Protein AF-A0A7V9UNS3-F1 (afdb_monomer_lite)

Structure (mmCIF, N/CA/C/O backbone):
data_AF-A0A7V9UNS3-F1
#
_entry.id   AF-A0A7V9UNS3-F1
#
loop_
_atom_site.group_PDB
_atom_site.id
_atom_site.type_symbol
_atom_site.label_atom_id
_atom_site.label_alt_id
_atom_site.label_comp_id
_atom_site.label_asym_id
_atom_site.label_entity_id
_atom_site.label_seq_id
_atom_site.pdbx_PDB_ins_code
_atom_site.Cartn_x
_atom_site.Cartn_y
_atom_site.Cartn_z
_atom_site.occupancy
_atom_site.B_iso_or_equiv
_atom_site.auth_seq_id
_atom_site.auth_comp_id
_atom_site.auth_asym_id
_atom_site.auth_atom_id
_atom_site.pdbx_PDB_model_num
ATOM 1 N N . MET A 1 1 ? -9.940 5.544 26.053 1.00 38.97 1 MET A N 1
ATOM 2 C CA . MET A 1 1 ? -8.760 5.375 25.172 1.00 38.97 1 MET A CA 1
ATOM 3 C C . MET A 1 1 ? -9.009 6.162 23.891 1.00 38.97 1 MET A C 1
ATOM 5 O O . MET A 1 1 ? -10.017 5.920 23.244 1.00 38.97 1 MET A O 1
ATOM 9 N N . LYS A 1 2 ? -8.180 7.160 23.563 1.00 39.47 2 LYS A N 1
ATOM 10 C CA . LYS A 1 2 ? -8.359 7.991 22.358 1.00 39.47 2 LYS A CA 1
ATOM 11 C C . LYS A 1 2 ? -7.795 7.195 21.177 1.00 39.47 2 LYS A C 1
ATOM 13 O O . LYS A 1 2 ? -6.581 7.024 21.101 1.00 39.47 2 LYS A O 1
ATOM 18 N N . ALA A 1 3 ? -8.657 6.635 20.326 1.00 51.41 3 ALA A N 1
ATOM 19 C CA . ALA A 1 3 ? -8.212 5.944 19.119 1.00 51.41 3 ALA A CA 1
ATOM 20 C C . ALA A 1 3 ? -7.335 6.914 18.314 1.00 51.41 3 ALA A C 1
ATOM 22 O O . ALA A 1 3 ? -7.785 8.001 17.944 1.00 51.41 3 ALA A O 1
ATOM 23 N N . ARG A 1 4 ? -6.055 6.575 18.120 1.00 58.66 4 ARG A N 1
ATOM 24 C CA . ARG A 1 4 ? -5.181 7.354 17.239 1.00 58.66 4 ARG A CA 1
ATOM 25 C C . ARG A 1 4 ? -5.798 7.255 15.848 1.00 58.66 4 ARG A C 1
ATOM 27 O O . ARG A 1 4 ? -5.932 6.158 15.324 1.00 58.66 4 ARG A O 1
ATOM 34 N N . LYS A 1 5 ? -6.241 8.381 15.286 1.00 63.72 5 LYS A N 1
ATOM 35 C CA . LYS A 1 5 ? -6.710 8.418 13.900 1.00 63.72 5 LYS A CA 1
ATOM 36 C C . LYS A 1 5 ? -5.493 8.144 13.020 1.00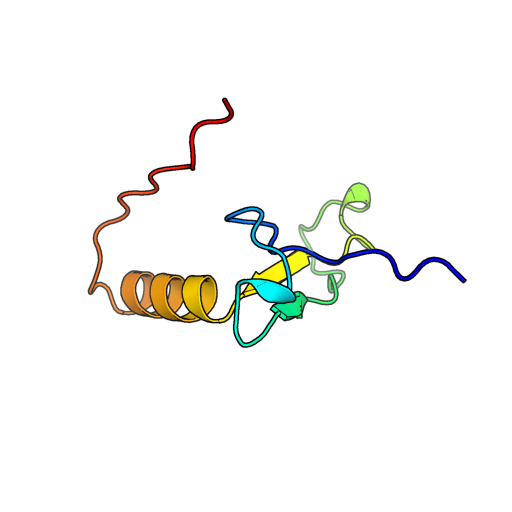 63.72 5 LYS A C 1
ATOM 38 O O . LYS A 1 5 ? -4.581 8.964 12.971 1.00 63.72 5 LYS A O 1
ATOM 43 N N . TYR A 1 6 ? -5.442 6.967 12.409 1.00 69.94 6 TYR A N 1
ATOM 44 C CA . TYR A 1 6 ? -4.402 6.623 11.448 1.00 69.94 6 TYR A CA 1
ATOM 45 C C . TYR A 1 6 ? -4.827 7.158 10.077 1.00 69.94 6 TYR A C 1
ATOM 47 O O . TYR A 1 6 ? -5.963 6.949 9.650 1.00 69.94 6 TYR A O 1
ATOM 55 N N . GLY A 1 7 ? -3.934 7.901 9.428 1.00 79.88 7 GLY A N 1
ATOM 56 C CA . GLY A 1 7 ? -4.137 8.464 8.096 1.00 79.88 7 GLY A CA 1
ATOM 57 C C . GLY A 1 7 ? -3.084 7.947 7.126 1.00 79.88 7 GLY A C 1
ATOM 58 O O . GLY A 1 7 ? -1.999 7.532 7.538 1.00 79.88 7 GLY A O 1
ATOM 59 N N . CYS A 1 8 ? -3.407 7.964 5.838 1.00 83.25 8 CYS A N 1
ATOM 60 C CA . CYS A 1 8 ? -2.485 7.625 4.769 1.00 83.25 8 CYS A CA 1
ATOM 61 C C . CYS A 1 8 ? -1.248 8.533 4.818 1.00 83.25 8 CYS A C 1
ATOM 63 O O . CYS A 1 8 ? -1.363 9.754 4.789 1.00 83.25 8 CYS A O 1
ATOM 65 N N . SER A 1 9 ? -0.054 7.944 4.832 1.00 82.88 9 SER A N 1
ATOM 66 C CA . SER A 1 9 ? 1.216 8.675 4.892 1.00 82.88 9 SER A CA 1
ATOM 67 C C . SER A 1 9 ? 1.581 9.402 3.589 1.00 82.88 9 SER A C 1
ATOM 69 O O . SER A 1 9 ? 2.508 10.200 3.596 1.00 82.88 9 SER A O 1
ATOM 71 N N . PHE A 1 10 ? 0.876 9.134 2.485 1.00 78.88 10 PHE A N 1
ATOM 72 C CA . PHE A 1 10 ? 1.141 9.739 1.175 1.00 78.88 10 PHE A CA 1
ATOM 73 C C . PHE A 1 10 ? 0.242 10.947 0.899 1.00 78.88 10 PHE A C 1
ATOM 75 O O . PHE A 1 10 ? 0.734 12.006 0.532 1.00 78.88 10 PHE A O 1
ATOM 82 N N . TYR A 1 11 ? -1.073 10.788 1.086 1.00 77.81 11 TYR A N 1
ATOM 83 C CA . TYR A 1 11 ? -2.058 11.841 0.809 1.00 77.81 11 TYR A CA 1
ATOM 84 C C . TYR A 1 11 ? -2.632 12.502 2.065 1.00 77.81 11 TYR A C 1
ATOM 86 O O . TYR A 1 11 ? -3.472 13.384 1.946 1.00 77.81 11 TYR A O 1
ATOM 94 N N . GLY A 1 12 ? -2.261 12.052 3.267 1.00 79.31 12 GLY A N 1
ATOM 95 C CA . GLY A 1 12 ? -2.804 12.575 4.527 1.00 79.31 12 GLY A CA 1
ATOM 96 C C . GLY A 1 12 ? -4.253 12.170 4.827 1.00 79.31 12 GLY A C 1
ATOM 97 O O . GLY A 1 12 ? -4.738 12.447 5.920 1.00 79.31 12 GLY A O 1
ATOM 98 N N . ARG A 1 13 ? -4.937 11.481 3.901 1.00 82.31 13 ARG A N 1
ATOM 99 C CA . ARG A 1 13 ? -6.349 11.104 4.049 1.00 82.31 13 ARG A CA 1
ATOM 100 C C . ARG A 1 13 ? -6.587 10.180 5.235 1.00 82.31 13 ARG A C 1
ATOM 102 O O . ARG A 1 13 ? -5.857 9.206 5.439 1.00 82.31 13 ARG A O 1
ATOM 109 N N . SER A 1 14 ? -7.629 10.469 5.999 1.00 80.88 14 SER A N 1
ATOM 110 C CA . SER A 1 14 ? -8.046 9.670 7.148 1.00 80.88 14 SER A CA 1
ATOM 111 C C . SER A 1 14 ? -8.839 8.429 6.727 1.00 80.88 14 SER A C 1
ATOM 113 O O . SER A 1 14 ? -9.380 8.371 5.627 1.00 80.88 14 SER A O 1
ATOM 115 N N . GLN A 1 15 ? -8.960 7.438 7.617 1.00 76.81 15 GLN A N 1
ATOM 116 C CA . GLN A 1 15 ? -9.755 6.224 7.363 1.00 76.81 15 GLN A CA 1
ATOM 117 C C . GLN A 1 15 ? -11.226 6.518 7.010 1.00 76.81 15 GLN A C 1
ATOM 119 O O . GLN A 1 15 ? -11.878 5.699 6.383 1.00 76.81 15 GLN A O 1
ATOM 124 N N . SER A 1 16 ? -11.764 7.674 7.403 1.00 78.75 16 SER A N 1
ATOM 125 C CA . SER A 1 16 ? -13.133 8.076 7.057 1.00 78.75 16 SER A CA 1
ATOM 126 C C . SER A 1 16 ? -13.277 8.556 5.609 1.00 78.75 16 SER A C 1
ATOM 128 O O . SER A 1 16 ? -14.394 8.626 5.109 1.00 78.75 16 SER A O 1
ATOM 130 N N . GLU A 1 17 ? -12.172 8.895 4.944 1.00 79.69 17 GLU A N 1
ATOM 131 C CA . GLU A 1 17 ? -12.150 9.439 3.580 1.00 79.69 17 GLU A CA 1
ATOM 132 C C . GLU A 1 17 ? -11.764 8.401 2.521 1.00 79.69 17 GLU A C 1
ATOM 134 O O . GLU A 1 17 ? -11.871 8.681 1.329 1.00 79.69 17 GLU A O 1
ATOM 139 N N . VAL A 1 18 ? -11.283 7.228 2.938 1.00 80.31 18 VAL A N 1
ATOM 140 C CA . VAL A 1 18 ? -10.805 6.156 2.054 1.00 80.31 18 VAL A CA 1
ATOM 141 C C . VAL A 1 18 ? -11.401 4.825 2.489 1.00 80.31 18 VAL A C 1
ATOM 143 O O . VAL A 1 18 ? -11.633 4.607 3.675 1.00 80.31 18 VAL A O 1
ATOM 146 N N . GLY A 1 19 ? -11.632 3.911 1.545 1.00 79.44 19 GLY A N 1
ATOM 147 C CA . GLY A 1 19 ? -12.273 2.631 1.856 1.00 79.44 19 GLY A CA 1
ATOM 148 C C 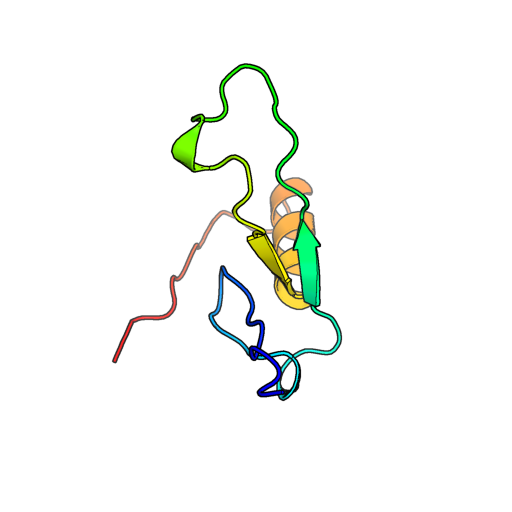. GLY A 1 19 ? -11.427 1.767 2.791 1.00 79.44 19 GLY A C 1
ATOM 149 O O . GLY A 1 19 ? -11.951 1.137 3.710 1.00 79.44 19 GLY A O 1
ATOM 150 N N . GLN A 1 20 ? -10.106 1.759 2.584 1.00 81.50 20 GLN A N 1
ATOM 151 C CA . GLN A 1 20 ? -9.192 0.951 3.386 1.00 81.50 20 GLN A CA 1
ATOM 152 C C . GLN A 1 20 ? -7.840 1.639 3.588 1.00 81.50 20 GLN A C 1
ATOM 154 O O . GLN A 1 20 ? -7.272 2.214 2.660 1.00 81.50 20 GLN A O 1
ATOM 159 N N . ILE A 1 21 ? -7.293 1.518 4.803 1.00 81.94 21 ILE A N 1
ATOM 160 C CA . ILE A 1 21 ? -5.903 1.858 5.126 1.00 81.94 21 ILE A CA 1
ATOM 161 C C . ILE A 1 21 ? -5.178 0.584 5.554 1.00 81.94 21 ILE A C 1
ATOM 163 O O . ILE A 1 21 ? -5.599 -0.102 6.484 1.00 81.94 21 ILE A O 1
ATOM 167 N N . VAL A 1 22 ? -4.069 0.286 4.884 1.00 81.31 22 VAL A N 1
ATOM 168 C CA . VAL A 1 22 ? -3.177 -0.832 5.186 1.00 81.31 22 VAL A CA 1
ATOM 169 C C . VAL A 1 22 ? -1.965 -0.299 5.943 1.00 81.31 22 VAL A C 1
ATOM 171 O O . VAL A 1 22 ? -1.301 0.637 5.499 1.00 81.31 22 VAL A O 1
ATO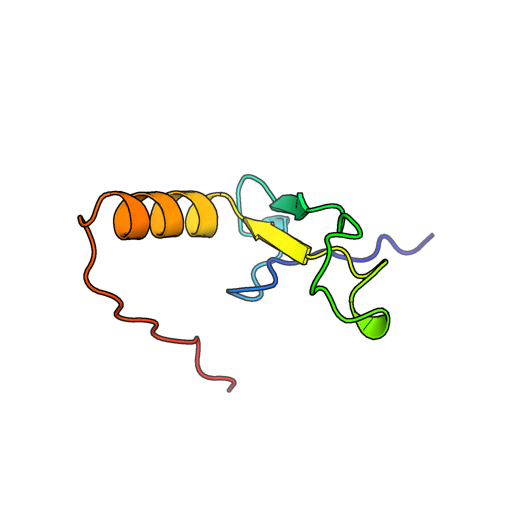M 174 N N . ALA A 1 23 ? -1.670 -0.898 7.094 1.00 80.06 23 ALA A N 1
ATOM 175 C CA . ALA A 1 23 ? -0.453 -0.620 7.844 1.00 80.06 23 ALA A CA 1
ATOM 176 C C . ALA A 1 23 ? 0.662 -1.566 7.382 1.00 80.06 23 ALA A C 1
ATOM 178 O O . ALA A 1 23 ? 0.568 -2.781 7.551 1.00 80.06 23 ALA A O 1
ATOM 179 N N . GLY A 1 24 ? 1.733 -1.012 6.820 1.00 72.19 24 GLY A N 1
ATOM 180 C CA . GLY A 1 24 ? 2.968 -1.745 6.585 1.00 72.19 24 GLY A CA 1
ATOM 181 C C . GLY A 1 24 ? 3.724 -1.905 7.899 1.00 72.19 24 GLY A C 1
ATOM 182 O O . GLY A 1 24 ? 4.106 -0.911 8.525 1.00 72.19 24 GLY A O 1
ATOM 183 N N . ALA A 1 25 ? 3.954 -3.146 8.325 1.00 67.25 25 ALA A N 1
ATOM 184 C CA . ALA A 1 25 ? 4.908 -3.415 9.389 1.00 67.25 25 ALA A CA 1
ATOM 185 C C . ALA A 1 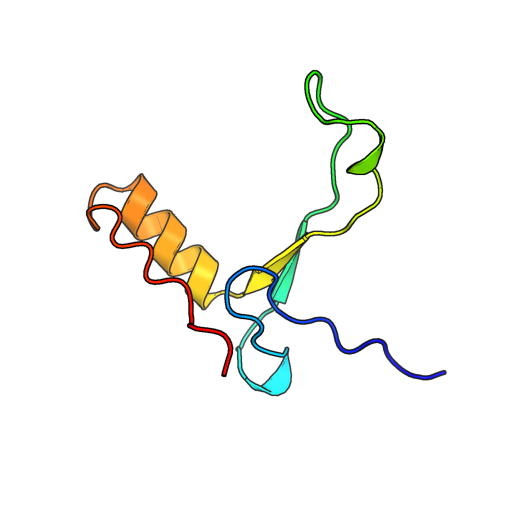25 ? 6.322 -3.151 8.839 1.00 67.25 25 ALA A C 1
ATOM 187 O O . ALA A 1 25 ? 6.705 -3.785 7.852 1.00 67.25 25 ALA A O 1
ATOM 188 N N . PRO A 1 26 ? 7.108 -2.232 9.426 1.00 62.22 26 PRO A N 1
ATOM 189 C CA . PRO A 1 26 ? 8.484 -2.030 9.000 1.00 62.22 26 PRO A CA 1
ATOM 190 C C . PRO A 1 26 ? 9.283 -3.297 9.317 1.00 62.22 26 PRO A C 1
ATOM 192 O O . PRO A 1 26 ? 9.622 -3.557 10.472 1.00 62.22 26 PRO A O 1
ATOM 195 N N . GLN A 1 27 ? 9.568 -4.108 8.299 1.00 61.22 27 GLN A N 1
ATOM 196 C CA . GLN A 1 27 ? 10.479 -5.234 8.448 1.00 61.22 27 GLN A CA 1
ATOM 197 C C . GLN A 1 27 ? 11.912 -4.707 8.509 1.00 61.22 27 GLN A C 1
ATOM 199 O O . GLN A 1 27 ? 12.314 -3.859 7.709 1.00 61.22 27 GLN A O 1
ATOM 204 N N . ALA A 1 28 ? 12.692 -5.210 9.466 1.00 61.41 28 ALA A N 1
ATOM 205 C CA . ALA A 1 28 ? 14.110 -4.903 9.581 1.00 61.41 28 ALA A CA 1
ATOM 206 C C . ALA A 1 28 ? 14.876 -5.570 8.425 1.00 61.41 28 ALA A C 1
ATOM 208 O O . ALA A 1 28 ? 15.444 -6.647 8.573 1.00 61.41 28 ALA A O 1
ATOM 209 N N . SER A 1 29 ? 14.858 -4.937 7.254 1.00 63.78 29 SER A N 1
ATOM 210 C CA . SER A 1 29 ? 15.652 -5.353 6.097 1.00 63.78 29 SER A CA 1
ATOM 211 C C . SER A 1 29 ? 17.028 -4.687 6.123 1.00 63.78 29 SER A C 1
ATOM 213 O O . SER A 1 29 ? 17.181 -3.554 6.593 1.00 63.78 29 SER A O 1
ATOM 215 N N . ARG A 1 30 ? 18.045 -5.381 5.597 1.00 54.69 30 ARG A N 1
ATOM 216 C CA . ARG A 1 30 ? 19.397 -4.828 5.408 1.00 54.69 30 ARG A CA 1
ATOM 217 C C . ARG A 1 30 ? 19.302 -3.556 4.551 1.00 54.69 30 ARG A C 1
ATOM 219 O O . ARG A 1 30 ? 18.897 -3.630 3.400 1.00 54.69 30 ARG A O 1
ATOM 226 N N . GLY A 1 31 ? 19.648 -2.402 5.128 1.00 66.44 31 GLY A N 1
ATOM 227 C CA . GLY A 1 31 ? 19.574 -1.087 4.471 1.00 66.44 31 GLY A CA 1
ATOM 228 C C . GLY A 1 31 ? 18.502 -0.138 5.023 1.00 66.44 31 GLY A C 1
ATOM 229 O O . GLY A 1 31 ? 18.559 1.058 4.751 1.00 66.44 31 GLY A O 1
ATOM 230 N N . VAL A 1 32 ? 17.569 -0.616 5.854 1.00 64.50 32 VAL A N 1
ATOM 231 C CA . VAL A 1 32 ? 16.598 0.254 6.540 1.00 64.50 32 VAL A CA 1
ATOM 232 C C . VAL A 1 32 ? 17.258 0.875 7.774 1.00 64.50 32 VAL A C 1
ATOM 234 O O . VAL A 1 32 ? 17.745 0.163 8.655 1.00 64.50 32 VAL A O 1
ATOM 237 N N . LEU A 1 33 ? 17.278 2.212 7.864 1.00 59.16 33 LEU A N 1
ATOM 238 C CA . LEU A 1 33 ? 17.784 2.917 9.047 1.00 59.16 33 LEU A CA 1
ATOM 239 C C . LEU A 1 33 ? 17.066 2.410 10.306 1.00 59.16 33 LEU A C 1
ATOM 241 O O . LEU A 1 33 ? 15.839 2.388 10.349 1.00 59.16 33 LEU A O 1
ATOM 245 N N . ARG A 1 34 ? 17.810 2.102 11.380 1.00 61.25 34 ARG A N 1
ATOM 246 C CA . ARG A 1 34 ? 17.228 1.655 12.670 1.00 61.25 34 ARG A CA 1
ATOM 247 C C . ARG A 1 34 ? 16.161 2.618 13.211 1.00 61.25 34 ARG A C 1
ATOM 249 O O . ARG A 1 34 ? 15.259 2.185 13.910 1.00 61.25 34 ARG A O 1
ATOM 256 N N . ARG A 1 35 ? 16.221 3.904 12.839 1.00 60.12 35 ARG A N 1
ATOM 257 C CA . ARG A 1 35 ? 15.217 4.934 13.177 1.00 60.12 35 ARG A CA 1
ATOM 258 C C . ARG A 1 35 ? 13.859 4.760 12.475 1.00 60.12 35 ARG A C 1
ATOM 260 O O . ARG A 1 35 ? 12.893 5.402 12.876 1.00 60.12 35 ARG A O 1
ATOM 267 N N . MET A 1 36 ? 13.791 3.950 11.421 1.00 56.72 36 MET A N 1
ATOM 268 C CA . MET A 1 36 ? 12.558 3.606 10.702 1.00 56.72 36 MET A CA 1
ATOM 269 C C . MET A 1 36 ? 11.948 2.283 11.189 1.00 56.72 36 MET A C 1
ATOM 271 O O . MET A 1 36 ? 10.773 2.026 10.941 1.00 56.72 36 MET A O 1
ATOM 275 N N . VAL A 1 37 ? 12.705 1.466 11.930 1.00 57.97 37 VAL A N 1
ATOM 276 C CA . VAL A 1 37 ? 12.198 0.233 12.544 1.00 57.97 37 VAL A CA 1
ATOM 277 C C . VAL A 1 37 ? 11.200 0.607 13.645 1.00 57.97 37 VAL A C 1
ATOM 279 O O . VAL A 1 37 ? 11.525 1.357 14.561 1.00 57.97 37 VAL A O 1
ATOM 282 N N . GLY A 1 38 ? 9.964 0.119 13.530 1.00 59.81 38 GLY A N 1
ATOM 283 C CA . GLY A 1 38 ? 8.860 0.417 14.452 1.00 59.81 38 GLY A CA 1
ATOM 284 C C . GLY A 1 38 ? 7.954 1.591 14.051 1.00 59.81 38 GLY A C 1
ATOM 285 O O . GLY A 1 38 ? 6.904 1.772 14.665 1.00 59.81 38 GLY A O 1
ATOM 286 N N . LYS A 1 39 ? 8.290 2.362 13.005 1.00 65.62 39 LYS A N 1
ATOM 287 C CA . LYS A 1 39 ? 7.349 3.317 12.397 1.00 65.62 39 LYS A CA 1
ATOM 288 C C . LYS A 1 39 ? 6.470 2.596 11.376 1.00 65.62 39 LYS A C 1
ATOM 290 O O . LYS A 1 39 ? 6.930 2.260 10.291 1.00 65.62 39 LYS A O 1
ATOM 295 N N . SER A 1 40 ? 5.211 2.354 11.736 1.00 69.44 40 SER A N 1
ATOM 296 C CA . SER A 1 40 ? 4.204 1.859 10.795 1.00 69.44 40 SER A CA 1
ATOM 297 C C . SER A 1 40 ? 3.934 2.920 9.734 1.00 69.44 40 SER A C 1
ATOM 299 O O . SER A 1 40 ? 3.525 4.035 10.062 1.00 69.44 40 SER A O 1
ATOM 301 N N . SER A 1 41 ? 4.159 2.570 8.472 1.00 74.62 41 SER A N 1
ATOM 302 C CA . SER A 1 41 ? 3.701 3.375 7.340 1.00 74.62 41 SER A CA 1
ATOM 303 C C . SER A 1 41 ? 2.279 2.962 6.995 1.00 74.62 41 SER A C 1
ATOM 305 O O . SER A 1 41 ? 1.969 1.771 6.978 1.00 74.62 41 SER A O 1
ATOM 307 N N . PHE A 1 42 ? 1.415 3.929 6.709 1.00 83.44 42 PHE A N 1
ATOM 308 C CA . PHE A 1 42 ? 0.018 3.676 6.371 1.00 83.44 42 PHE A CA 1
ATOM 309 C C . PHE A 1 42 ? -0.225 4.052 4.913 1.00 83.44 42 PHE A C 1
ATOM 311 O O . PHE A 1 42 ? 0.099 5.161 4.490 1.00 83.44 42 PHE A O 1
ATOM 318 N N . ILE A 1 43 ? -0.812 3.149 4.138 1.00 86.19 43 ILE A N 1
ATOM 319 C CA . ILE A 1 43 ? -1.133 3.374 2.726 1.00 86.19 43 ILE A CA 1
ATOM 320 C C . ILE A 1 43 ? -2.622 3.111 2.493 1.00 86.19 43 ILE A C 1
ATOM 322 O O . ILE A 1 43 ? -3.152 2.128 3.002 1.00 86.19 43 ILE A O 1
ATOM 326 N N . CYS A 1 44 ? -3.318 3.995 1.774 1.00 88.94 44 CYS A N 1
ATOM 327 C CA . CYS A 1 44 ? -4.723 3.775 1.421 1.00 88.94 44 CYS A CA 1
ATOM 328 C C . CYS A 1 44 ? -4.864 3.018 0.093 1.00 88.94 44 CYS A C 1
ATOM 330 O O . CYS A 1 44 ? -3.916 2.949 -0.693 1.00 88.94 44 CYS A O 1
ATOM 332 N N . ASP A 1 45 ? -6.049 2.471 -0.179 1.00 87.25 45 ASP A N 1
ATOM 333 C CA . ASP A 1 45 ? -6.314 1.707 -1.405 1.00 87.25 45 ASP A CA 1
ATOM 334 C C . ASP A 1 45 ? -6.122 2.533 -2.692 1.00 87.25 45 ASP A C 1
ATOM 336 O O . ASP A 1 45 ? -5.632 2.014 -3.697 1.00 87.25 45 ASP A O 1
ATOM 340 N N . GLU A 1 46 ? -6.419 3.833 -2.655 1.00 88.56 46 GLU A N 1
ATOM 341 C CA . GLU A 1 46 ? -6.193 4.742 -3.784 1.00 88.56 46 GLU A CA 1
ATOM 342 C C . GLU A 1 46 ? -4.700 4.889 -4.108 1.00 88.56 46 GLU A C 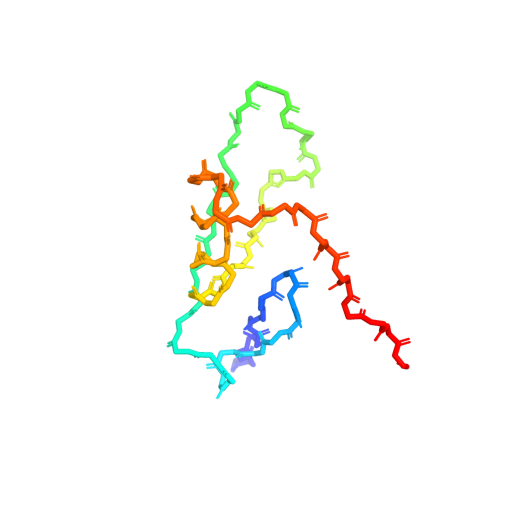1
ATOM 344 O O . GLU A 1 46 ? -4.303 4.808 -5.277 1.00 88.56 46 GLU A O 1
ATOM 349 N N . CYS A 1 47 ? -3.855 5.032 -3.078 1.00 86.69 47 CYS A N 1
ATOM 350 C CA . CYS A 1 47 ? -2.401 5.015 -3.243 1.00 86.69 47 CYS A CA 1
ATOM 351 C C . CYS A 1 47 ? -1.931 3.692 -3.836 1.00 86.69 47 CYS A C 1
ATOM 353 O O . CYS A 1 47 ? -1.121 3.709 -4.757 1.00 86.69 47 CYS A O 1
ATOM 355 N N . VAL A 1 48 ? -2.445 2.557 -3.349 1.00 86.31 48 VAL A N 1
ATOM 356 C CA . VAL A 1 48 ? -2.071 1.231 -3.867 1.00 86.31 48 VAL A CA 1
ATOM 357 C C . VAL A 1 48 ? -2.417 1.117 -5.352 1.00 86.31 48 VAL A C 1
ATOM 359 O O . VAL A 1 48 ? -1.561 0.743 -6.152 1.00 86.31 48 VAL A O 1
ATOM 362 N N . LYS A 1 49 ? -3.633 1.509 -5.757 1.00 87.62 49 LYS A N 1
ATOM 363 C CA . LYS A 1 49 ? -4.047 1.522 -7.173 1.00 87.62 49 LYS A CA 1
ATOM 364 C C . LYS A 1 49 ? -3.135 2.403 -8.023 1.00 87.62 49 LYS A C 1
ATOM 366 O O . LYS A 1 49 ? -2.797 2.037 -9.148 1.00 87.62 49 LYS A O 1
ATOM 371 N N . ARG A 1 50 ? -2.728 3.567 -7.511 1.00 86.56 50 ARG A N 1
ATOM 372 C CA . ARG A 1 50 ? -1.813 4.461 -8.231 1.00 86.56 50 ARG A CA 1
ATOM 373 C C . ARG A 1 50 ? -0.403 3.880 -8.333 1.00 86.56 50 ARG A C 1
ATOM 375 O O . ARG A 1 50 ? 0.149 3.870 -9.427 1.00 86.56 50 ARG A O 1
ATOM 382 N N . CYS A 1 51 ? 0.138 3.330 -7.248 1.00 86.50 51 CYS A N 1
ATOM 383 C CA . CYS A 1 51 ? 1.419 2.625 -7.261 1.00 86.50 51 CYS A CA 1
ATOM 384 C C . CYS A 1 51 ? 1.409 1.476 -8.273 1.00 86.50 51 CYS A C 1
ATOM 386 O O . CYS A 1 51 ? 2.339 1.367 -9.062 1.00 86.50 51 CYS A O 1
ATOM 388 N N . ASN A 1 52 ? 0.339 0.681 -8.322 1.00 87.19 52 ASN A N 1
ATOM 389 C CA . ASN A 1 52 ? 0.214 -0.406 -9.293 1.00 87.19 52 ASN A CA 1
ATOM 390 C C . ASN A 1 52 ? 0.206 0.101 -10.741 1.00 87.19 52 ASN A C 1
ATOM 392 O O . ASN A 1 52 ? 0.841 -0.515 -11.590 1.00 87.19 52 ASN A O 1
ATOM 396 N N . ARG A 1 53 ? -0.446 1.237 -11.032 1.00 87.50 53 ARG A N 1
ATOM 397 C CA . ARG A 1 53 ? -0.391 1.859 -12.368 1.00 87.50 53 ARG A CA 1
ATOM 398 C C . ARG A 1 53 ? 1.018 2.330 -12.733 1.00 87.50 53 ARG A C 1
ATOM 400 O O . ARG A 1 53 ? 1.445 2.096 -13.857 1.00 87.50 53 ARG A O 1
ATOM 407 N N . ILE A 1 54 ? 1.747 2.929 -11.790 1.00 86.81 54 ILE A N 1
ATOM 408 C CA . ILE A 1 54 ? 3.145 3.351 -11.993 1.00 86.81 54 ILE A CA 1
ATOM 409 C C . ILE A 1 54 ? 4.043 2.131 -12.245 1.00 86.81 54 ILE A C 1
ATOM 411 O O . ILE A 1 54 ? 4.809 2.122 -13.202 1.00 86.81 54 ILE A O 1
ATOM 415 N N . ILE A 1 55 ? 3.918 1.078 -11.428 1.00 87.56 55 ILE A N 1
ATOM 416 C CA . ILE A 1 55 ? 4.690 -0.169 -11.576 1.00 87.56 55 ILE A CA 1
ATOM 417 C C . ILE A 1 55 ? 4.379 -0.854 -12.914 1.00 87.56 55 ILE A C 1
ATOM 419 O O . ILE A 1 55 ? 5.283 -1.369 -13.562 1.00 87.56 55 ILE A O 1
ATOM 423 N N . ALA A 1 56 ? 3.118 -0.824 -13.352 1.00 88.69 56 ALA A N 1
ATOM 424 C CA . ALA A 1 56 ? 2.699 -1.342 -14.653 1.00 88.69 56 ALA A CA 1
ATOM 425 C C . ALA A 1 56 ? 3.136 -0.460 -15.841 1.00 88.69 56 ALA A C 1
ATOM 427 O O . ALA A 1 56 ? 2.838 -0.801 -16.983 1.00 88.69 56 ALA A O 1
ATOM 428 N N . GLY A 1 57 ? 3.801 0.677 -15.598 1.00 87.12 57 GLY A N 1
ATOM 429 C CA . GLY A 1 57 ? 4.211 1.621 -16.641 1.00 87.12 57 GLY A CA 1
ATOM 430 C C . GLY A 1 57 ? 3.049 2.381 -17.291 1.00 87.12 57 GLY A C 1
ATOM 431 O O . GLY A 1 57 ? 3.220 2.955 -18.361 1.00 87.12 57 GLY A O 1
ATOM 432 N N . LEU A 1 58 ? 1.867 2.382 -16.665 1.00 76.25 58 LEU A N 1
ATOM 433 C CA . LEU A 1 58 ? 0.644 3.021 -17.172 1.00 76.25 58 LEU A CA 1
ATOM 434 C C . LEU A 1 58 ? 0.518 4.497 -16.765 1.00 76.25 58 LEU A C 1
ATOM 436 O O . LEU A 1 58 ? -0.346 5.200 -17.278 1.00 76.25 58 LEU A O 1
ATOM 440 N N . GLU A 1 59 ? 1.352 4.964 -15.835 1.00 68.19 59 GLU A N 1
ATOM 441 C CA . GLU A 1 59 ? 1.431 6.359 -15.395 1.00 68.19 59 GLU A CA 1
ATOM 442 C C . GLU A 1 59 ? 2.903 6.784 -15.336 1.00 68.19 59 GLU A C 1
ATOM 444 O O . GLU A 1 59 ? 3.688 6.225 -14.567 1.00 68.19 59 GLU A O 1
ATOM 449 N N . SER A 1 60 ? 3.267 7.803 -16.116 1.00 60.69 60 SER A N 1
ATOM 450 C CA . SER A 1 60 ? 4.548 8.499 -15.981 1.00 60.69 60 SER A CA 1
ATOM 451 C C . SER A 1 60 ? 4.502 9.360 -14.720 1.00 60.69 60 SER A C 1
ATOM 453 O O . SER A 1 60 ? 3.579 10.150 -14.550 1.00 60.69 60 SER A O 1
ATOM 455 N N . SER A 1 61 ? 5.478 9.184 -13.831 1.00 60.00 61 SER A N 1
ATOM 456 C CA . SER A 1 61 ? 5.606 9.750 -12.481 1.00 60.00 61 SER A CA 1
ATOM 457 C C . SER A 1 61 ? 5.309 11.255 -12.331 1.00 60.00 61 SER A C 1
ATOM 459 O O . SER A 1 61 ? 6.217 12.035 -12.069 1.00 60.00 61 SER A O 1
ATOM 461 N N . ASN A 1 62 ? 4.0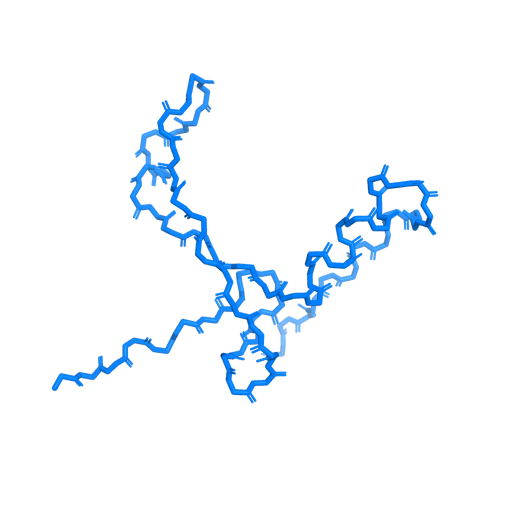48 11.686 -12.390 1.00 56.56 62 ASN A N 1
ATOM 462 C CA . ASN A 1 62 ? 3.652 13.017 -11.931 1.00 56.56 62 ASN A CA 1
ATOM 463 C C . ASN A 1 62 ? 3.208 12.912 -10.466 1.00 56.56 62 ASN A C 1
ATOM 465 O O . ASN A 1 62 ? 2.023 12.821 -10.130 1.00 56.56 62 ASN A O 1
ATOM 469 N N . MET A 1 63 ? 4.205 12.849 -9.579 1.00 54.59 63 MET A N 1
ATOM 470 C CA . MET A 1 63 ? 4.047 12.987 -8.130 1.00 54.59 63 MET A CA 1
ATOM 471 C C . MET A 1 63 ? 3.665 14.439 -7.811 1.00 54.59 63 MET A C 1
ATOM 473 O O . MET A 1 63 ? 4.481 15.223 -7.338 1.00 54.59 63 MET A O 1
ATOM 477 N N . SER A 1 64 ? 2.417 14.823 -8.079 1.00 48.91 64 SER A N 1
ATOM 478 C CA . SER A 1 64 ? 1.847 16.024 -7.472 1.00 48.91 64 SER A CA 1
ATOM 479 C C . SER A 1 64 ? 1.639 15.718 -5.993 1.00 48.91 64 SER A C 1
ATOM 481 O O . SER A 1 64 ? 0.655 15.084 -5.605 1.00 48.91 64 SER A O 1
ATOM 483 N N . ALA A 1 65 ? 2.627 16.087 -5.180 1.00 49.03 65 ALA A N 1
ATOM 484 C CA . ALA A 1 65 ? 2.450 16.193 -3.744 1.00 49.03 65 ALA A CA 1
ATOM 485 C C . ALA A 1 65 ? 1.264 17.139 -3.479 1.00 49.03 65 ALA A C 1
ATOM 487 O O . ALA A 1 65 ? 1.172 18.173 -4.147 1.00 49.03 65 ALA A O 1
ATOM 488 N N . PRO A 1 66 ? 0.340 16.816 -2.558 1.00 49.19 66 PRO A N 1
ATOM 489 C CA . PRO A 1 66 ? -0.611 17.815 -2.100 1.00 49.19 66 PRO A CA 1
ATOM 490 C C . PRO A 1 66 ? 0.183 18.951 -1.442 1.00 49.19 66 PRO A C 1
ATOM 492 O O . PRO A 1 66 ? 0.966 18.705 -0.521 1.00 49.19 66 PRO A O 1
ATOM 495 N N . SER A 1 67 ? 0.029 20.174 -1.957 1.00 41.88 67 SER A N 1
ATOM 496 C CA . SER A 1 67 ? 0.556 21.375 -1.309 1.00 41.88 67 SER A CA 1
ATOM 497 C C . SER A 1 67 ? 0.003 21.449 0.115 1.00 41.88 67 SER A C 1
ATOM 499 O O . SER A 1 67 ? -1.208 21.301 0.287 1.00 41.88 67 SER A O 1
ATOM 501 N N . PRO A 1 68 ? 0.847 21.661 1.136 1.00 60.69 68 PRO A N 1
ATOM 502 C CA . PRO A 1 68 ? 0.351 22.092 2.430 1.00 60.69 68 PRO A CA 1
ATOM 503 C C . PRO A 1 68 ? -0.140 23.543 2.288 1.00 60.69 68 PRO A C 1
ATOM 505 O O . PRO A 1 68 ? 0.653 24.417 1.939 1.00 60.69 68 PRO A O 1
ATOM 508 N N . GLU A 1 69 ? -1.439 23.771 2.493 1.00 42.44 69 GLU A N 1
ATOM 509 C CA . GLU A 1 69 ? -1.987 25.090 2.859 1.00 42.44 69 GLU A CA 1
ATOM 510 C C . GLU A 1 69 ? -1.722 25.386 4.341 1.00 42.44 69 GLU A C 1
ATOM 512 O O . GLU A 1 69 ? -1.769 24.430 5.157 1.00 42.44 69 GLU A O 1
#

Radius of gyration: 14.08 Å; chains: 1; bounding box: 33×30×42 Å

Sequence (69 aa):
MKARKYGCSFYGRSQSEVGQIVAGAPQASRGVLRRMVGKSSFICDECVKRCNRIIAGLESSNMSAPSPE

Foldseek 3Di:
DPPDFDAAPQQRHTCVRAVDKDWDQDDPDVPDDPVCHPDTHIHGPVRVVVVVCVVVVNDDDPSPRPDDD

Secondary structure (DSSP, 8-state):
------B-TTT--BTTTSS-EEEEP----TTS-GGGTT--EEEEHHHHHHHHHHHTT-S-----PPPP-

pLDDT: mean 70.83, std 14.14, range [38.97, 88.94]